Protein AF-A0A2E8WBC9-F1 (afdb_monomer_lite)

pLDDT: mean 84.41, std 15.69, range [42.22, 97.69]

Radius of gyration: 20.48 Å; chains: 1; bounding box: 67×23×58 Å

Secondary structure (DSSP, 8-state):
-HHHHHHHHHHHHHHHHHHHTTHHHHHHT-TTS-HHHHHHHHHHHHHHHHHHHHHHHHHHHHTSS---HHHHHHHHHHHHHHHHHHHHHHHHHHHHHHTS--S---------

Foldseek 3Di:
DPPLVVVLVVLLVVLLVVLVVCLVVQCVVVVVDPQLCSLVVSLVVSLVVLVVVLVVVLVVVVPPPDPDVVNVVSSVSSNVSNNVVSVVVSVVSVVVSVPDDDPPDPPDDDDD

Sequence (112 aa):
MGRYRGFIRSVTRRIADYASGYLDAYSQSRLDQPIESRINGFMSLIRGAIEEGFTHARDFLSGITILSDKLADTIDKTYQLTQGYLTEFRYALLRSAEMEPSPETQETGVEL

Structure (mmCIF, N/CA/C/O backbone):
data_AF-A0A2E8WBC9-F1
#
_entry.id   AF-A0A2E8WBC9-F1
#
loop_
_atom_site.group_PDB
_atom_site.id
_atom_site.type_symbol
_atom_site.label_atom_id
_atom_site.label_alt_id
_atom_site.label_comp_id
_atom_site.label_asym_id
_atom_site.label_entity_id
_atom_site.label_seq_id
_atom_site.pdbx_PDB_ins_code
_atom_site.Cartn_x
_atom_site.Cartn_y
_atom_site.Cartn_z
_atom_site.occupancy
_atom_site.B_iso_or_equiv
_atom_site.auth_seq_id
_atom_site.auth_comp_id
_atom_site.auth_asym_id
_atom_site.auth_atom_id
_atom_site.pdbx_PDB_model_num
ATOM 1 N N . MET A 1 1 ? -0.691 9.143 25.376 1.00 57.38 1 MET A N 1
ATOM 2 C CA . MET A 1 1 ? -0.977 8.946 23.931 1.00 57.38 1 MET A CA 1
ATOM 3 C C . MET A 1 1 ? 0.205 8.425 23.074 1.00 57.38 1 MET A C 1
ATOM 5 O O . MET A 1 1 ? -0.006 8.161 21.897 1.00 57.38 1 MET A O 1
ATOM 9 N N . GLY A 1 2 ? 1.424 8.203 23.604 1.00 61.53 2 GLY A N 1
ATOM 10 C CA . GLY A 1 2 ? 2.606 7.840 22.785 1.00 61.53 2 GLY A CA 1
ATOM 11 C C . GLY A 1 2 ? 2.683 6.399 22.240 1.00 61.53 2 GLY A C 1
ATOM 12 O O . GLY A 1 2 ? 3.105 6.204 21.104 1.00 61.53 2 GLY A O 1
ATOM 13 N N . ARG A 1 3 ? 2.224 5.385 22.994 1.00 63.97 3 ARG A N 1
ATOM 14 C CA . ARG A 1 3 ? 2.342 3.957 22.603 1.00 63.97 3 ARG A CA 1
ATOM 15 C C . ARG A 1 3 ? 1.519 3.570 21.367 1.00 63.97 3 ARG A C 1
ATOM 17 O O . ARG A 1 3 ? 1.958 2.761 20.560 1.00 63.97 3 ARG A O 1
ATOM 24 N N . TYR A 1 4 ? 0.365 4.203 21.179 1.00 64.12 4 TYR A N 1
ATOM 25 C CA . TYR A 1 4 ? -0.559 3.887 20.087 1.00 64.12 4 TYR A CA 1
ATOM 26 C C . TYR A 1 4 ? -0.020 4.319 18.710 1.00 64.12 4 TYR A C 1
ATOM 28 O O . TYR A 1 4 ? -0.175 3.617 17.717 1.00 64.12 4 TYR A O 1
ATOM 36 N N . ARG A 1 5 ? 0.713 5.443 18.657 1.00 70.56 5 ARG A N 1
ATOM 37 C CA . ARG A 1 5 ? 1.355 5.937 17.423 1.00 70.56 5 ARG A CA 1
ATOM 38 C C . ARG A 1 5 ? 2.536 5.061 16.990 1.00 70.56 5 ARG A C 1
ATOM 40 O O . ARG A 1 5 ? 2.823 4.984 15.800 1.00 70.56 5 ARG A O 1
ATOM 47 N N . GLY A 1 6 ? 3.224 4.425 17.942 1.00 77.75 6 GLY A N 1
ATOM 48 C CA . GLY A 1 6 ? 4.291 3.460 17.658 1.00 77.75 6 GLY A CA 1
ATOM 49 C C . GLY A 1 6 ? 3.753 2.169 17.040 1.00 77.75 6 GLY A C 1
ATOM 50 O O . GLY A 1 6 ? 4.283 1.713 16.031 1.00 77.75 6 GLY A O 1
ATOM 51 N N . PHE A 1 7 ? 2.655 1.643 17.592 1.00 80.62 7 PHE A N 1
ATOM 52 C CA . PHE A 1 7 ? 2.005 0.430 17.094 1.00 80.62 7 PHE A CA 1
ATOM 53 C C . PHE A 1 7 ? 1.538 0.566 15.638 1.00 80.62 7 PHE A C 1
ATOM 55 O O . PHE A 1 7 ? 1.921 -0.252 14.807 1.00 80.62 7 PHE A O 1
ATOM 62 N N . ILE A 1 8 ? 0.804 1.638 15.309 1.00 82.50 8 ILE A N 1
ATOM 63 C CA . ILE A 1 8 ? 0.302 1.874 13.943 1.00 82.50 8 ILE A CA 1
ATOM 64 C C . ILE A 1 8 ? 1.455 1.878 12.936 1.00 82.50 8 ILE A C 1
ATOM 66 O O . ILE A 1 8 ? 1.398 1.169 11.938 1.00 82.50 8 ILE A O 1
ATOM 70 N N . ARG A 1 9 ? 2.540 2.613 13.216 1.00 82.06 9 ARG A N 1
ATOM 71 C CA . ARG A 1 9 ? 3.705 2.670 12.318 1.00 82.06 9 ARG A CA 1
ATOM 72 C C . ARG A 1 9 ? 4.373 1.309 12.123 1.00 82.06 9 ARG A C 1
ATOM 74 O O . ARG A 1 9 ? 4.762 0.988 11.006 1.00 82.06 9 ARG A O 1
ATOM 81 N N . SER A 1 10 ? 4.481 0.507 13.183 1.00 88.38 10 SER A N 1
ATOM 82 C CA . SER A 1 10 ? 5.045 -0.844 13.093 1.00 88.38 10 SER A CA 1
ATOM 83 C C . SER A 1 10 ? 4.187 -1.763 12.220 1.00 88.38 10 SER A C 1
ATOM 85 O O . SER A 1 10 ? 4.719 -2.413 11.324 1.00 88.38 10 SER A O 1
ATOM 87 N N . VAL A 1 11 ? 2.867 -1.787 12.434 1.00 87.00 11 VAL A N 1
ATOM 88 C CA . VAL A 1 11 ? 1.941 -2.606 11.630 1.00 87.00 11 VAL A CA 1
ATOM 89 C C . VAL A 1 11 ? 1.951 -2.162 10.173 1.00 87.00 11 VAL A C 1
ATOM 91 O O . VAL A 1 11 ? 2.089 -2.996 9.284 1.00 87.00 11 VAL A O 1
ATOM 94 N N . THR A 1 12 ? 1.888 -0.852 9.945 1.00 90.69 12 THR A N 1
ATOM 95 C CA . THR A 1 12 ? 1.946 -0.264 8.606 1.00 90.69 12 THR A CA 1
ATOM 96 C C . THR A 1 12 ? 3.167 -0.769 7.836 1.00 90.69 12 THR A C 1
ATOM 98 O O . THR A 1 12 ? 3.039 -1.288 6.728 1.00 90.69 12 THR A O 1
ATOM 101 N N . 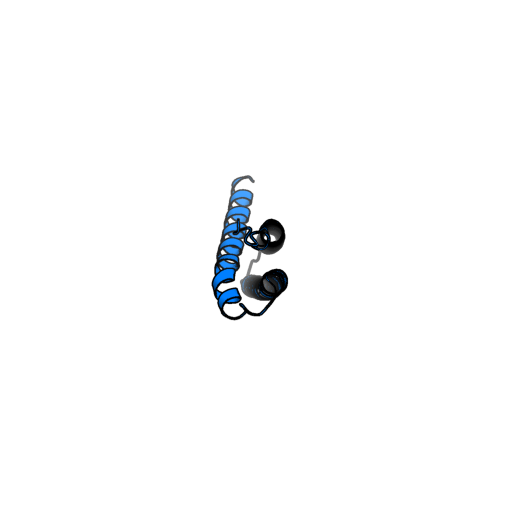ARG A 1 13 ? 4.354 -0.661 8.449 1.00 87.94 13 ARG A N 1
ATOM 102 C CA . ARG A 1 13 ? 5.600 -1.101 7.828 1.00 87.94 13 ARG A CA 1
ATOM 103 C C . ARG A 1 13 ? 5.600 -2.605 7.561 1.00 87.94 13 ARG A C 1
ATOM 105 O O . ARG A 1 13 ? 5.983 -3.016 6.480 1.00 87.94 13 ARG A O 1
ATOM 112 N N . ARG A 1 14 ? 5.131 -3.420 8.511 1.00 92.25 14 ARG A N 1
ATOM 113 C CA . ARG A 1 14 ? 5.053 -4.881 8.341 1.00 92.25 14 ARG A CA 1
ATOM 114 C C . ARG A 1 14 ? 4.188 -5.283 7.148 1.00 92.25 14 ARG A C 1
ATOM 116 O O . ARG A 1 14 ? 4.583 -6.178 6.415 1.00 92.25 14 ARG A O 1
ATOM 123 N N . ILE A 1 15 ? 3.034 -4.639 6.963 1.00 91.19 15 ILE A N 1
ATOM 124 C CA . ILE A 1 15 ? 2.147 -4.906 5.820 1.00 91.19 15 ILE A CA 1
ATOM 125 C C . ILE A 1 15 ? 2.845 -4.520 4.513 1.00 91.19 15 ILE A C 1
ATOM 127 O O . ILE A 1 15 ? 2.858 -5.311 3.575 1.00 91.19 15 ILE A O 1
ATOM 131 N N . ALA A 1 16 ? 3.441 -3.324 4.468 1.00 89.25 16 ALA A N 1
ATOM 132 C CA . ALA A 1 16 ? 4.130 -2.837 3.279 1.00 89.25 16 ALA A CA 1
ATOM 133 C C . ALA A 1 16 ? 5.331 -3.723 2.903 1.00 89.25 16 ALA A C 1
ATOM 135 O O . ALA A 1 16 ? 5.412 -4.141 1.755 1.00 89.25 16 ALA A O 1
ATOM 136 N N . ASP A 1 17 ? 6.201 -4.054 3.865 1.00 92.69 17 ASP A N 1
ATOM 137 C CA . ASP A 1 17 ? 7.385 -4.905 3.667 1.00 92.69 17 ASP A CA 1
ATOM 138 C C . ASP A 1 17 ? 6.987 -6.333 3.243 1.00 92.69 17 ASP A C 1
ATOM 140 O O . ASP A 1 17 ? 7.621 -6.931 2.376 1.00 92.69 17 ASP A O 1
ATOM 144 N N . TYR A 1 18 ? 5.915 -6.883 3.826 1.00 94.19 18 TYR A N 1
ATOM 145 C CA . TYR A 1 18 ? 5.397 -8.195 3.435 1.00 94.19 18 TYR A CA 1
ATOM 146 C C . TYR A 1 18 ? 4.909 -8.202 1.983 1.00 94.19 18 TYR A C 1
ATOM 148 O O . TYR A 1 18 ? 5.281 -9.087 1.219 1.00 94.19 18 TYR A O 1
ATOM 156 N N . ALA A 1 19 ? 4.102 -7.213 1.592 1.00 91.44 19 ALA A N 1
ATOM 157 C CA . ALA A 1 19 ? 3.558 -7.141 0.241 1.00 91.44 19 ALA A CA 1
ATOM 158 C C . ALA A 1 19 ? 4.646 -6.859 -0.802 1.00 91.44 19 ALA A C 1
ATOM 160 O O . ALA A 1 19 ? 4.660 -7.489 -1.857 1.00 91.44 19 ALA A O 1
ATOM 161 N N . SER A 1 20 ? 5.573 -5.943 -0.512 1.00 91.25 20 SER A N 1
ATOM 162 C CA . SER A 1 20 ? 6.630 -5.550 -1.445 1.00 91.25 20 SER A CA 1
ATOM 163 C C . SER A 1 20 ? 7.667 -6.647 -1.692 1.00 91.25 20 SER A C 1
ATOM 165 O O . SER A 1 20 ? 8.234 -6.698 -2.784 1.00 91.25 20 SER A O 1
ATOM 167 N N . GLY A 1 21 ? 7.856 -7.571 -0.743 1.00 94.19 21 GLY A N 1
ATOM 168 C CA . GLY A 1 21 ? 8.756 -8.721 -0.883 1.00 94.19 21 GLY A CA 1
ATOM 169 C C . GLY A 1 21 ? 8.418 -9.675 -2.038 1.00 94.19 21 GLY A C 1
ATOM 170 O O . GLY A 1 21 ? 9.240 -10.512 -2.398 1.00 94.19 21 GLY A O 1
ATOM 171 N N . TYR A 1 22 ? 7.238 -9.547 -2.652 1.00 95.12 22 TYR A N 1
ATOM 172 C CA . TYR A 1 22 ? 6.814 -10.367 -3.792 1.00 95.12 22 TYR A CA 1
ATOM 173 C C . TYR A 1 22 ? 7.216 -9.804 -5.166 1.00 95.12 22 TYR A C 1
ATOM 175 O O . TYR A 1 22 ? 6.941 -10.449 -6.182 1.00 95.12 22 TYR A O 1
ATOM 183 N N . LEU A 1 23 ? 7.858 -8.630 -5.231 1.00 95.25 23 LEU A N 1
ATOM 184 C CA . LEU A 1 23 ? 8.196 -7.976 -6.502 1.00 95.25 23 LEU A CA 1
ATOM 185 C C . LEU A 1 23 ? 9.076 -8.853 -7.403 1.00 95.25 23 LEU A C 1
ATOM 187 O O . LEU A 1 23 ? 8.822 -8.939 -8.608 1.00 95.25 23 LEU A O 1
ATOM 191 N N . ASP A 1 24 ? 10.079 -9.517 -6.833 1.00 93.62 24 ASP A N 1
ATOM 192 C CA . ASP A 1 24 ? 11.012 -10.348 -7.598 1.00 93.62 24 ASP A CA 1
ATOM 193 C C . ASP A 1 24 ? 10.280 -11.523 -8.250 1.00 93.62 24 ASP A C 1
ATOM 195 O O . ASP A 1 24 ? 10.379 -11.733 -9.459 1.00 93.62 24 ASP A O 1
ATOM 199 N N . ALA A 1 25 ? 9.457 -12.233 -7.474 1.00 95.75 25 ALA A N 1
ATOM 200 C CA . ALA A 1 25 ? 8.643 -13.340 -7.971 1.00 95.75 25 ALA A CA 1
ATOM 201 C C . ALA A 1 25 ? 7.643 -12.879 -9.047 1.00 95.75 25 ALA A C 1
ATOM 203 O O . ALA A 1 25 ? 7.477 -13.539 -10.075 1.00 95.75 25 ALA A O 1
ATOM 204 N N . TYR A 1 26 ? 7.007 -11.718 -8.856 1.00 95.44 26 TYR A N 1
ATOM 205 C CA . TYR A 1 26 ? 6.132 -11.122 -9.868 1.00 95.44 26 TYR A CA 1
ATOM 206 C C . TYR A 1 26 ? 6.891 -10.808 -11.169 1.00 95.44 26 TYR A C 1
ATOM 208 O O . TYR A 1 26 ? 6.373 -11.048 -12.265 1.00 95.44 26 TYR A O 1
ATOM 216 N N . SER A 1 27 ? 8.123 -10.307 -11.057 1.00 93.69 27 SER A N 1
ATOM 217 C CA . SER A 1 27 ? 8.938 -9.853 -12.189 1.00 93.69 27 SER A CA 1
ATOM 218 C C . SER A 1 27 ? 9.579 -10.995 -12.980 1.00 93.69 27 SER A C 1
ATOM 220 O O . SER A 1 27 ? 9.747 -10.858 -14.191 1.00 93.69 27 SER A O 1
ATOM 222 N N . GLN A 1 28 ? 9.887 -12.131 -12.345 1.00 94.56 28 GLN A N 1
ATOM 223 C CA . GLN A 1 28 ? 10.495 -13.305 -12.997 1.00 94.56 28 GLN A CA 1
ATOM 224 C C . GLN A 1 28 ? 9.665 -13.865 -14.162 1.00 94.56 28 GLN A C 1
ATOM 226 O O . GLN A 1 28 ? 10.218 -14.393 -15.120 1.00 94.56 28 GLN A O 1
ATOM 231 N N . SER A 1 29 ? 8.339 -13.728 -14.107 1.00 91.38 29 SER A N 1
ATOM 232 C CA . SER A 1 29 ? 7.429 -14.170 -15.177 1.00 91.38 29 SER A CA 1
ATOM 233 C C . SER A 1 29 ? 7.177 -13.109 -16.257 1.00 91.38 29 SER A C 1
ATOM 235 O O . SER A 1 29 ? 6.377 -13.338 -17.159 1.00 91.38 29 SER A O 1
ATOM 237 N N . ARG A 1 30 ? 7.818 -11.937 -16.149 1.00 94.44 30 ARG A N 1
ATOM 238 C CA . ARG A 1 30 ? 7.573 -10.741 -16.977 1.00 94.44 30 ARG A CA 1
ATOM 239 C C . ARG A 1 30 ? 8.881 -10.106 -17.450 1.00 94.44 30 ARG A C 1
ATOM 241 O O . ARG A 1 30 ? 8.969 -8.888 -17.601 1.00 94.44 30 ARG A O 1
ATOM 248 N N . LEU A 1 31 ? 9.928 -10.921 -17.613 1.00 92.44 31 LEU A N 1
ATOM 249 C CA . LEU A 1 31 ? 11.272 -10.460 -17.983 1.00 92.44 31 LEU A CA 1
ATOM 250 C C . LEU A 1 31 ? 11.341 -9.831 -19.385 1.00 92.44 31 LEU A C 1
ATOM 252 O O . LEU A 1 31 ? 12.314 -9.150 -19.698 1.00 92.44 31 LEU A O 1
ATOM 256 N N . ASP A 1 32 ? 10.310 -10.028 -20.196 1.00 94.25 32 ASP A N 1
ATOM 257 C CA . ASP A 1 32 ? 10.094 -9.434 -21.513 1.00 94.25 32 ASP A CA 1
ATOM 258 C C . ASP A 1 32 ? 9.535 -7.998 -21.455 1.00 94.25 32 ASP A C 1
ATOM 260 O O . ASP A 1 32 ? 9.646 -7.248 -22.422 1.00 94.25 32 ASP A O 1
ATOM 264 N N . GLN A 1 33 ? 8.958 -7.580 -20.325 1.00 95.25 33 GLN A N 1
ATOM 265 C CA . GLN A 1 33 ? 8.361 -6.249 -20.165 1.00 95.25 33 GLN A CA 1
ATOM 266 C C . GLN A 1 33 ? 9.397 -5.219 -19.694 1.00 95.25 33 GLN A C 1
ATOM 268 O O . GLN A 1 33 ? 10.312 -5.584 -18.959 1.00 95.25 33 GLN A O 1
ATOM 273 N N . PRO A 1 34 ? 9.253 -3.918 -19.994 1.00 94.62 34 PRO A N 1
ATOM 274 C CA . PRO A 1 34 ? 10.098 -2.884 -19.397 1.00 94.62 34 PRO A CA 1
ATOM 275 C C . PRO A 1 34 ? 10.033 -2.898 -17.862 1.00 94.62 34 PRO A C 1
ATOM 277 O O . PRO A 1 34 ? 8.969 -3.138 -17.287 1.00 94.62 34 PRO A O 1
ATOM 280 N N . ILE A 1 35 ? 11.149 -2.599 -17.188 1.00 92.62 35 ILE A N 1
ATOM 281 C CA . ILE A 1 35 ? 11.235 -2.594 -15.715 1.00 92.62 35 ILE A CA 1
ATOM 282 C C . ILE A 1 35 ? 10.163 -1.704 -15.070 1.00 92.62 35 ILE A C 1
ATOM 284 O O . ILE A 1 35 ? 9.485 -2.128 -14.135 1.00 92.62 35 ILE A O 1
ATOM 288 N N . GLU A 1 36 ? 9.922 -0.519 -15.633 1.00 94.62 36 GLU A N 1
ATOM 289 C CA . GLU A 1 36 ? 8.863 0.385 -15.181 1.00 94.62 36 GLU A CA 1
ATOM 290 C C . GLU A 1 36 ? 7.472 -0.261 -15.278 1.00 94.62 36 GLU A C 1
ATOM 292 O O . GLU A 1 36 ? 6.662 -0.134 -14.358 1.00 94.62 36 GLU A O 1
ATOM 297 N N . SER A 1 37 ? 7.191 -0.998 -16.359 1.00 95.94 37 SER A N 1
ATOM 298 C CA . SER A 1 37 ? 5.910 -1.696 -16.530 1.00 95.94 37 SER A CA 1
ATOM 299 C C . SER A 1 37 ? 5.727 -2.797 -15.487 1.00 95.94 37 SER A C 1
ATOM 301 O O . SER A 1 37 ? 4.641 -2.929 -14.919 1.00 95.94 37 SER A O 1
ATOM 303 N N . ARG A 1 38 ? 6.795 -3.540 -15.164 1.00 96.06 38 ARG A N 1
ATOM 304 C CA . ARG A 1 38 ? 6.766 -4.559 -14.102 1.00 96.06 38 ARG A CA 1
ATOM 305 C C . ARG A 1 38 ? 6.482 -3.926 -12.744 1.00 96.06 38 ARG A C 1
ATOM 307 O O . ARG A 1 38 ? 5.588 -4.392 -12.040 1.00 96.06 38 ARG A O 1
ATOM 314 N N . ILE A 1 39 ? 7.187 -2.841 -12.412 1.00 96.12 39 ILE A N 1
ATOM 315 C CA . ILE A 1 39 ? 6.994 -2.094 -11.162 1.00 96.12 39 ILE A CA 1
ATOM 316 C C . ILE A 1 39 ? 5.558 -1.569 -11.083 1.00 96.12 39 ILE A C 1
ATOM 318 O O . ILE A 1 39 ? 4.854 -1.852 -10.118 1.00 96.12 39 ILE A O 1
ATOM 322 N N . ASN A 1 40 ? 5.082 -0.844 -12.097 1.00 96.75 40 ASN A N 1
ATOM 323 C CA . ASN A 1 40 ? 3.744 -0.249 -12.080 1.00 96.75 40 ASN A CA 1
ATOM 324 C C . ASN A 1 40 ? 2.635 -1.314 -12.012 1.00 96.75 40 ASN A C 1
ATOM 326 O O . ASN A 1 40 ? 1.691 -1.159 -11.232 1.00 96.75 40 ASN A O 1
ATOM 330 N N . GLY A 1 41 ? 2.767 -2.412 -12.762 1.00 97.25 41 GLY A N 1
ATOM 331 C CA . GLY A 1 41 ? 1.816 -3.524 -12.725 1.00 97.25 41 GLY A CA 1
ATOM 332 C C . GLY A 1 41 ? 1.772 -4.213 -11.360 1.00 97.25 41 GLY A C 1
ATOM 333 O O . GLY A 1 41 ? 0.692 -4.417 -10.805 1.00 97.25 41 GLY A O 1
ATOM 334 N N . PHE A 1 42 ? 2.939 -4.490 -10.773 1.00 97.69 42 PHE A N 1
ATOM 335 C CA . PHE A 1 42 ? 3.029 -5.037 -9.421 1.00 97.69 42 PHE A CA 1
ATOM 336 C C . PHE A 1 42 ? 2.378 -4.112 -8.390 1.00 97.69 42 PHE A C 1
ATOM 338 O O . PHE A 1 42 ? 1.561 -4.557 -7.586 1.00 97.69 42 PHE A O 1
ATOM 345 N N . MET A 1 43 ? 2.691 -2.813 -8.446 1.00 97.62 43 MET A N 1
ATOM 346 C CA . MET A 1 43 ? 2.136 -1.819 -7.529 1.00 97.62 43 MET A CA 1
ATOM 347 C C . MET A 1 43 ? 0.613 -1.726 -7.631 1.00 97.62 43 MET A C 1
ATOM 349 O O . MET A 1 43 ? -0.048 -1.576 -6.606 1.00 97.62 43 MET A O 1
ATOM 353 N N . SER A 1 44 ? 0.051 -1.828 -8.837 1.00 97.56 44 SER A N 1
ATOM 354 C CA . SER A 1 44 ? -1.401 -1.874 -9.028 1.00 97.56 44 SER A CA 1
ATOM 355 C C . SER A 1 44 ? -2.012 -3.112 -8.367 1.00 97.56 44 SER A C 1
ATOM 357 O O . SER A 1 44 ? -2.958 -2.974 -7.590 1.00 97.56 44 SER A O 1
ATOM 359 N N . LEU A 1 45 ? -1.421 -4.292 -8.592 1.00 96.81 45 LEU A N 1
ATOM 360 C CA . LEU A 1 45 ? -1.889 -5.555 -8.020 1.00 96.81 45 LEU A CA 1
ATOM 361 C C . LEU A 1 45 ? -1.898 -5.525 -6.485 1.00 96.81 45 LEU A C 1
ATOM 363 O O . LEU A 1 45 ? -2.927 -5.801 -5.867 1.00 96.81 45 LEU A O 1
ATOM 367 N N . ILE A 1 46 ? -0.773 -5.171 -5.856 1.00 96.31 46 ILE A N 1
ATOM 368 C CA . ILE A 1 46 ? -0.673 -5.217 -4.389 1.00 96.31 46 ILE A CA 1
ATOM 369 C C . ILE A 1 46 ? -1.520 -4.137 -3.713 1.00 96.31 46 ILE A C 1
ATOM 371 O O . ILE A 1 46 ? -2.036 -4.374 -2.625 1.00 96.31 46 ILE A O 1
ATOM 375 N N . ARG A 1 47 ? -1.703 -2.966 -4.343 1.00 96.75 47 ARG A N 1
ATOM 376 C CA . ARG A 1 47 ? -2.580 -1.917 -3.802 1.00 96.75 47 ARG A CA 1
ATOM 377 C C . ARG A 1 47 ? -4.032 -2.367 -3.780 1.00 96.75 47 ARG A C 1
ATOM 379 O O . ARG A 1 47 ? -4.683 -2.151 -2.764 1.00 96.75 47 ARG A O 1
ATOM 386 N N . GLY A 1 48 ? -4.494 -3.015 -4.850 1.00 96.75 48 GLY A N 1
ATOM 387 C CA . GLY A 1 48 ? -5.839 -3.587 -4.906 1.00 96.75 48 GLY A CA 1
ATOM 388 C C . GLY A 1 48 ? -6.039 -4.672 -3.848 1.00 96.75 48 GLY A C 1
ATOM 389 O O . GLY A 1 48 ? -6.979 -4.599 -3.065 1.00 96.75 48 GLY A O 1
ATOM 390 N N . ALA A 1 49 ? -5.102 -5.620 -3.739 1.00 95.88 49 ALA A N 1
ATOM 391 C CA . ALA A 1 49 ? -5.183 -6.685 -2.734 1.00 95.88 49 ALA A CA 1
ATOM 392 C C . ALA A 1 49 ? -5.180 -6.147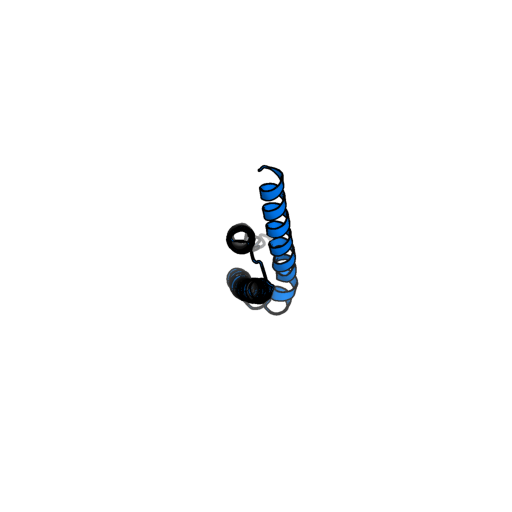 -1.287 1.00 95.88 49 ALA A C 1
ATOM 394 O O . ALA A 1 49 ? -5.880 -6.664 -0.417 1.00 95.88 49 ALA A O 1
ATOM 395 N N . ILE A 1 50 ? -4.401 -5.094 -1.018 1.00 95.62 50 ILE A N 1
ATOM 396 C CA . ILE A 1 50 ? -4.371 -4.434 0.291 1.00 95.62 50 ILE A CA 1
ATOM 397 C C . ILE A 1 50 ? -5.685 -3.694 0.556 1.00 95.62 50 ILE A C 1
ATOM 399 O O . ILE A 1 50 ? -6.235 -3.832 1.644 1.00 95.62 50 ILE A O 1
ATOM 403 N N . GLU A 1 51 ? -6.203 -2.935 -0.409 1.00 96.25 51 GLU A N 1
ATOM 404 C CA . GLU A 1 51 ? -7.494 -2.246 -0.289 1.00 96.25 51 GLU A CA 1
ATOM 405 C C . GLU A 1 51 ? -8.643 -3.219 0.003 1.00 96.25 51 GLU A C 1
ATOM 407 O O . GLU A 1 51 ? -9.430 -2.981 0.925 1.00 96.25 51 GLU A O 1
ATOM 412 N N . GLU A 1 52 ? -8.691 -4.346 -0.709 1.00 96.81 52 GLU A N 1
ATOM 413 C CA . GLU A 1 52 ? -9.660 -5.414 -0.465 1.00 96.81 52 GLU A CA 1
ATOM 414 C C . GLU A 1 52 ? -9.513 -5.978 0.956 1.00 96.81 52 GLU A C 1
ATOM 416 O O . GLU A 1 52 ? -10.483 -6.034 1.715 1.00 96.81 52 GLU A O 1
ATOM 421 N N . GLY A 1 53 ? -8.287 -6.316 1.369 1.00 93.31 53 GLY A N 1
ATOM 422 C CA . GLY A 1 53 ? -8.016 -6.834 2.711 1.00 93.31 53 GLY A CA 1
ATOM 423 C C . GLY A 1 53 ? -8.403 -5.862 3.833 1.00 93.31 53 GLY A C 1
ATOM 424 O O . GLY A 1 53 ? -8.958 -6.285 4.848 1.00 93.31 53 GLY A O 1
ATOM 425 N N . PHE A 1 54 ? -8.152 -4.561 3.659 1.00 94.00 54 PHE A N 1
ATOM 426 C CA . PHE A 1 54 ? -8.542 -3.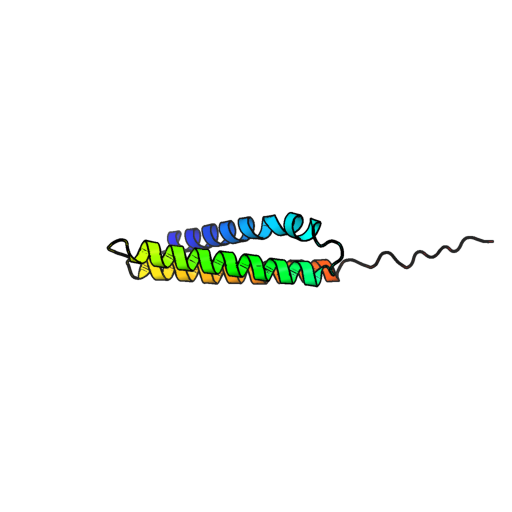531 4.628 1.00 94.00 54 PHE A CA 1
ATOM 427 C C . PHE A 1 54 ? -10.055 -3.314 4.670 1.00 94.00 54 PHE A C 1
ATOM 429 O O . PHE A 1 54 ? -10.602 -3.178 5.765 1.00 94.00 54 PHE A O 1
ATOM 436 N N . THR A 1 55 ? -10.723 -3.322 3.515 1.00 93.38 55 THR A N 1
ATOM 437 C CA . THR A 1 55 ? -12.188 -3.237 3.429 1.00 93.38 55 THR A CA 1
ATOM 438 C C . THR A 1 55 ? -12.828 -4.412 4.162 1.00 93.38 55 THR A C 1
ATOM 440 O O . THR A 1 55 ? -13.594 -4.206 5.101 1.00 93.38 55 THR A O 1
ATOM 443 N N . HIS A 1 56 ? -12.412 -5.644 3.855 1.00 91.81 56 HIS A N 1
ATOM 444 C CA . HIS A 1 56 ? -12.918 -6.837 4.537 1.00 91.81 56 HIS A CA 1
ATOM 445 C C . HIS A 1 56 ? -12.626 -6.829 6.043 1.00 91.81 56 HIS A C 1
ATOM 447 O O . HIS A 1 56 ? -13.492 -7.189 6.841 1.00 91.81 56 HIS A O 1
ATOM 453 N N . ALA A 1 57 ? -11.430 -6.401 6.459 1.00 89.06 57 ALA A N 1
ATOM 454 C CA . ALA A 1 57 ? -11.095 -6.296 7.877 1.00 89.06 57 ALA A CA 1
ATOM 455 C C . ALA A 1 57 ? -11.968 -5.257 8.598 1.00 89.06 57 ALA A C 1
ATOM 457 O O . ALA A 1 57 ? -12.423 -5.510 9.714 1.00 89.06 57 ALA A O 1
ATOM 458 N N . ARG A 1 58 ? -12.221 -4.104 7.969 1.00 88.56 58 ARG A N 1
ATOM 459 C CA . ARG A 1 58 ? -13.109 -3.064 8.501 1.00 88.56 58 ARG A CA 1
ATOM 460 C C . ARG A 1 58 ? -14.533 -3.588 8.650 1.00 88.56 58 ARG A C 1
ATOM 462 O O . ARG A 1 58 ? -15.106 -3.453 9.731 1.00 88.56 58 ARG A O 1
ATOM 469 N N . ASP A 1 59 ? -15.061 -4.219 7.609 1.00 87.81 59 ASP A N 1
ATOM 470 C CA . ASP A 1 59 ? -16.424 -4.747 7.589 1.00 87.81 59 ASP A CA 1
ATOM 471 C C . ASP A 1 59 ? -16.605 -5.841 8.644 1.00 87.81 59 ASP A C 1
ATOM 473 O O . ASP A 1 59 ? -17.518 -5.761 9.469 1.00 87.81 59 ASP A O 1
ATOM 477 N N . PHE A 1 60 ? -15.681 -6.805 8.703 1.00 87.06 60 PHE A N 1
ATOM 478 C CA . PHE A 1 60 ? -15.703 -7.873 9.703 1.00 87.06 60 PHE A CA 1
ATOM 479 C C . PHE A 1 60 ? -15.679 -7.323 11.134 1.00 87.06 60 PHE A C 1
ATOM 481 O O . PHE A 1 60 ? -16.483 -7.729 11.972 1.00 87.06 60 PHE A O 1
ATOM 488 N N . LEU A 1 61 ? -14.782 -6.373 11.418 1.00 84.81 61 LEU A N 1
ATOM 489 C CA . LEU A 1 61 ? -14.669 -5.782 12.750 1.00 84.81 61 LEU A CA 1
ATOM 490 C C . LEU A 1 61 ? -15.878 -4.903 13.093 1.00 84.81 61 LEU A C 1
ATOM 492 O O . LEU A 1 61 ? -16.247 -4.834 14.263 1.00 84.81 61 LEU A O 1
ATOM 496 N N . SER A 1 62 ? -16.521 -4.268 12.107 1.00 77.81 62 SER A N 1
ATOM 497 C CA . SER A 1 62 ? -17.736 -3.469 12.327 1.00 77.81 62 SER A CA 1
ATOM 498 C C . SER A 1 62 ? -18.935 -4.319 12.764 1.00 77.81 62 SER A C 1
ATOM 500 O O . SER A 1 62 ? -19.773 -3.850 13.533 1.00 77.81 62 SER A O 1
ATOM 502 N N . GLY A 1 63 ? -18.984 -5.583 12.328 1.00 75.44 63 GLY A N 1
ATOM 503 C CA . GLY A 1 63 ? -20.010 -6.551 12.718 1.00 75.44 63 GLY A CA 1
ATOM 504 C C . GLY A 1 63 ? -19.833 -7.126 14.127 1.00 75.44 63 GLY A C 1
ATOM 505 O O . GLY A 1 63 ? -20.758 -7.742 14.657 1.00 75.44 63 GLY A O 1
ATOM 506 N N . ILE A 1 64 ? -18.671 -6.923 14.757 1.00 79.00 64 ILE A N 1
ATOM 507 C CA . ILE A 1 64 ? -18.413 -7.336 16.137 1.00 79.00 64 ILE A CA 1
ATOM 508 C C . ILE A 1 64 ? -18.765 -6.158 17.046 1.00 79.00 64 ILE A C 1
ATOM 510 O O . ILE A 1 64 ? -18.134 -5.104 17.006 1.00 79.00 64 ILE A O 1
ATOM 514 N N . THR A 1 65 ? -19.807 -6.341 17.857 1.00 58.78 65 THR A N 1
ATOM 515 C CA . THR A 1 65 ? -20.374 -5.323 18.747 1.00 58.78 65 THR A CA 1
ATOM 516 C C . THR A 1 65 ? -19.271 -4.590 19.522 1.00 58.78 65 THR A C 1
ATOM 518 O O . THR A 1 65 ? -18.544 -5.196 20.307 1.00 58.78 65 THR A O 1
ATOM 521 N N . ILE A 1 66 ? -19.214 -3.266 19.328 1.00 62.09 66 ILE A N 1
ATOM 522 C CA . ILE A 1 66 ? -18.235 -2.293 19.852 1.00 62.09 66 ILE A CA 1
ATOM 523 C C . ILE A 1 66 ? -16.971 -2.156 18.985 1.00 62.09 66 ILE A C 1
ATOM 525 O O . ILE A 1 66 ? -15.835 -2.280 19.450 1.00 62.09 66 ILE A O 1
ATOM 529 N N . LEU A 1 67 ? -17.155 -1.730 17.735 1.00 61.44 67 LEU A N 1
ATOM 530 C CA . LEU A 1 67 ? -16.137 -0.890 17.121 1.00 61.44 67 LEU A CA 1
ATOM 531 C C . LEU A 1 67 ? -16.211 0.484 17.805 1.00 61.44 67 LEU A C 1
ATOM 533 O O . LEU A 1 67 ? -17.097 1.283 17.523 1.00 61.44 67 LEU A O 1
ATOM 537 N N . SER A 1 68 ? -15.323 0.760 18.765 1.00 69.50 68 SER A N 1
ATOM 538 C CA . SER A 1 68 ? -15.145 2.149 19.213 1.00 69.50 68 SER A CA 1
ATOM 539 C C . SER A 1 68 ? -14.714 2.985 18.004 1.00 69.50 68 SER A C 1
ATOM 541 O O . SER A 1 68 ? -13.891 2.485 17.234 1.00 69.50 68 SER A O 1
ATOM 543 N N . ASP A 1 69 ? -15.156 4.237 17.869 1.00 72.00 69 ASP A N 1
ATOM 544 C CA . ASP A 1 69 ? -14.719 5.144 16.783 1.00 72.00 69 ASP A CA 1
ATOM 545 C C . ASP A 1 69 ? -13.186 5.156 16.621 1.00 72.00 69 ASP A C 1
ATOM 547 O O . ASP A 1 69 ? -12.633 5.143 15.526 1.00 72.00 69 ASP A O 1
ATOM 551 N N . LYS A 1 70 ? -12.475 5.009 17.743 1.00 79.25 70 LYS A N 1
ATOM 552 C CA . LYS A 1 70 ? -11.017 4.888 17.799 1.00 79.25 70 LYS A CA 1
ATOM 553 C C . LYS A 1 70 ? -10.440 3.687 17.031 1.00 79.25 70 LYS A C 1
ATOM 555 O O . LYS A 1 70 ? -9.310 3.769 16.554 1.00 79.25 70 LYS A O 1
ATOM 560 N N . LEU A 1 71 ? -11.149 2.562 16.949 1.00 82.56 71 LEU A N 1
ATOM 561 C CA . LEU A 1 71 ? -10.710 1.377 16.205 1.00 82.56 71 LEU A CA 1
ATOM 562 C C . LEU A 1 71 ? -10.908 1.577 14.696 1.00 82.56 71 LEU A C 1
ATOM 564 O O . LEU A 1 71 ? -9.970 1.286 13.956 1.00 82.56 71 LEU A O 1
ATOM 568 N N . ALA A 1 72 ? -12.038 2.150 14.255 1.00 83.69 72 ALA A N 1
ATOM 569 C CA . ALA A 1 72 ? -12.230 2.567 12.857 1.00 83.69 72 ALA A CA 1
ATOM 570 C C . ALA A 1 72 ? -11.115 3.520 12.413 1.00 83.69 72 ALA A C 1
ATOM 572 O O . ALA A 1 72 ? -10.405 3.233 11.450 1.00 83.69 72 ALA A O 1
ATOM 573 N N . ASP A 1 73 ? -10.872 4.575 13.195 1.00 86.56 73 ASP A N 1
ATOM 574 C CA . ASP A 1 73 ? -9.810 5.548 12.924 1.00 86.56 73 ASP A CA 1
ATOM 575 C C . ASP A 1 73 ? -8.426 4.893 12.820 1.00 86.56 73 ASP A C 1
ATOM 577 O O . ASP A 1 73 ? -7.551 5.340 12.077 1.00 86.56 73 ASP A O 1
ATOM 581 N N . THR A 1 74 ? -8.194 3.829 13.589 1.00 87.94 74 THR A N 1
ATOM 582 C CA . THR A 1 74 ? -6.916 3.107 13.586 1.00 87.94 74 THR A CA 1
ATOM 583 C C . THR A 1 74 ? -6.740 2.272 12.333 1.00 87.94 74 THR A C 1
ATOM 585 O O . THR A 1 74 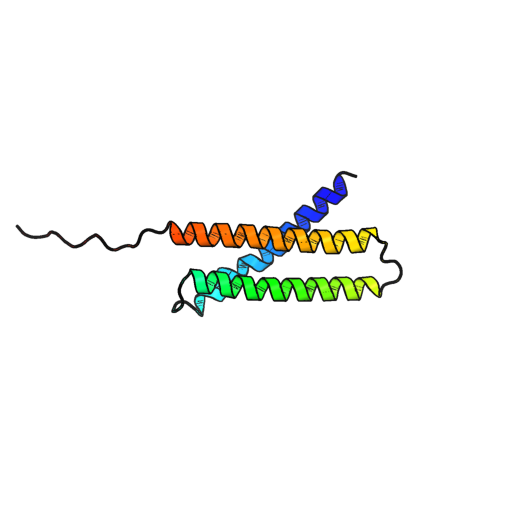? -5.640 2.257 11.774 1.00 87.94 74 THR A O 1
ATOM 588 N N . ILE A 1 75 ? -7.797 1.589 11.898 1.00 89.50 75 ILE A N 1
ATOM 589 C CA . ILE A 1 75 ? -7.811 0.816 10.654 1.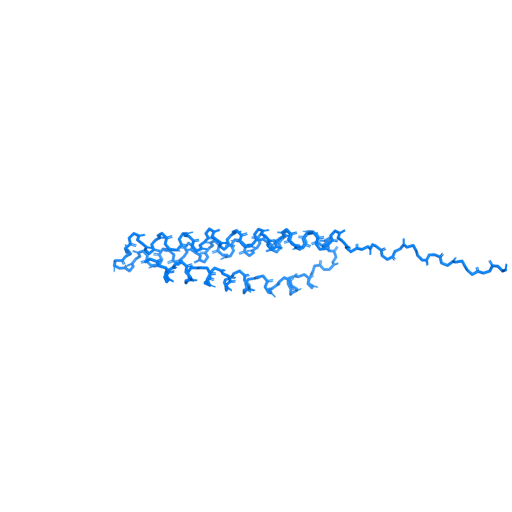00 89.50 75 ILE A CA 1
ATOM 590 C C . ILE A 1 75 ? -7.552 1.764 9.481 1.00 89.50 75 ILE A C 1
ATOM 592 O O . ILE A 1 75 ? -6.587 1.562 8.742 1.00 89.50 75 ILE A O 1
ATOM 596 N N . ASP A 1 76 ? -8.308 2.859 9.402 1.00 90.56 76 ASP A N 1
ATOM 597 C CA . ASP A 1 76 ? -8.202 3.851 8.327 1.00 90.56 76 ASP A CA 1
ATOM 598 C C . ASP A 1 76 ? -6.822 4.501 8.288 1.00 90.56 76 ASP A C 1
ATOM 600 O O . ASP A 1 76 ? -6.201 4.631 7.230 1.00 90.56 76 ASP A O 1
ATOM 604 N N . LYS A 1 77 ? -6.275 4.849 9.454 1.00 93.44 77 LYS A N 1
ATOM 605 C CA . LYS A 1 77 ? -4.930 5.416 9.535 1.00 93.44 77 LYS A CA 1
ATOM 606 C C . LYS A 1 77 ? -3.846 4.420 9.140 1.00 93.44 77 LYS A C 1
ATOM 608 O O . LYS A 1 77 ? -2.841 4.822 8.557 1.00 93.44 77 LYS A O 1
ATOM 613 N N . THR A 1 78 ? -4.021 3.145 9.473 1.00 93.75 78 THR A N 1
ATOM 614 C CA . THR A 1 78 ? -3.069 2.101 9.074 1.00 93.75 78 THR A CA 1
ATOM 615 C C . THR A 1 78 ? -3.122 1.912 7.560 1.00 93.75 78 THR A C 1
ATOM 617 O O . THR A 1 78 ? -2.070 1.914 6.930 1.00 93.75 78 THR A O 1
ATOM 620 N N . TYR A 1 79 ? -4.319 1.880 6.966 1.00 95.31 79 TYR A N 1
ATOM 621 C CA . TYR A 1 79 ? -4.500 1.844 5.514 1.00 95.31 79 TYR A CA 1
ATOM 622 C C . TYR A 1 79 ? -3.804 3.021 4.819 1.00 95.31 79 TYR A C 1
ATOM 624 O O . TYR A 1 79 ? -2.950 2.814 3.956 1.00 95.31 79 TYR A O 1
ATOM 632 N N . GLN A 1 80 ? -4.095 4.257 5.240 1.00 96.00 80 GLN A N 1
ATOM 633 C CA . GLN A 1 80 ? -3.509 5.466 4.649 1.00 96.00 80 GLN A CA 1
ATOM 634 C C . GLN A 1 80 ? -1.981 5.454 4.700 1.00 96.00 80 GLN A C 1
ATOM 636 O O . GLN A 1 80 ? -1.315 5.749 3.706 1.00 96.00 80 GLN A O 1
ATOM 641 N N . LEU A 1 81 ? -1.411 5.099 5.855 1.00 96.25 81 LEU A N 1
ATOM 642 C CA . LEU A 1 81 ? 0.036 5.038 5.994 1.00 96.25 81 LEU A CA 1
ATOM 643 C C . LEU A 1 81 ? 0.620 3.921 5.122 1.00 96.25 81 LEU A C 1
ATOM 645 O O . LEU A 1 81 ? 1.659 4.142 4.504 1.00 96.25 81 LEU A O 1
ATOM 649 N N . THR A 1 82 ? -0.043 2.765 5.011 1.00 95.81 82 THR A N 1
ATOM 650 C CA . THR A 1 82 ? 0.427 1.644 4.182 1.00 95.81 82 THR A CA 1
ATOM 651 C C . THR A 1 82 ? 0.465 2.067 2.721 1.00 95.81 82 THR A C 1
ATOM 653 O O . THR A 1 82 ? 1.491 1.892 2.063 1.00 95.81 82 THR A O 1
ATOM 656 N N . GLN A 1 83 ? -0.594 2.717 2.236 1.00 95.38 83 GLN A N 1
ATOM 657 C CA . GLN A 1 83 ? -0.642 3.246 0.875 1.00 95.38 83 GLN A CA 1
ATOM 658 C C . GLN A 1 83 ? 0.452 4.289 0.618 1.00 95.38 83 GLN A C 1
ATOM 660 O O . GLN A 1 83 ? 1.028 4.296 -0.474 1.00 95.38 83 GLN A O 1
ATOM 665 N N . GLY A 1 84 ? 0.771 5.120 1.617 1.00 95.50 84 GLY A N 1
ATOM 666 C CA . GLY A 1 84 ? 1.892 6.059 1.579 1.00 95.50 84 GLY A CA 1
ATOM 667 C C . GLY A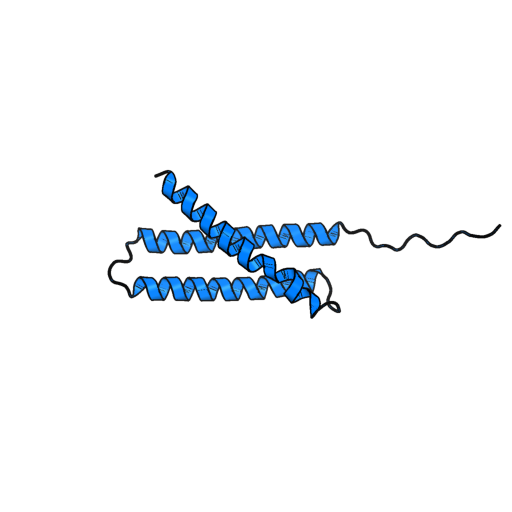 1 84 ? 3.249 5.361 1.462 1.00 95.50 84 GLY A C 1
ATOM 668 O O . GLY A 1 84 ? 4.017 5.678 0.561 1.00 95.50 84 GLY A O 1
ATOM 669 N N . TYR A 1 85 ? 3.527 4.353 2.294 1.00 94.44 85 TYR A N 1
ATOM 670 C CA . TYR A 1 85 ? 4.772 3.575 2.194 1.00 94.44 85 TYR A CA 1
ATOM 671 C C . TYR A 1 85 ? 4.932 2.895 0.835 1.00 94.44 85 TYR A C 1
ATOM 673 O O . TYR A 1 85 ? 6.027 2.889 0.283 1.00 94.44 85 TYR A O 1
ATOM 681 N N . LEU A 1 86 ? 3.849 2.360 0.272 1.00 95.38 86 LEU A N 1
ATOM 682 C CA . LEU A 1 86 ? 3.860 1.780 -1.071 1.00 95.38 86 LEU A CA 1
ATOM 683 C C . LEU A 1 86 ? 4.182 2.819 -2.154 1.00 95.38 86 LEU A C 1
ATOM 685 O O . LEU A 1 86 ? 4.811 2.491 -3.159 1.00 95.38 86 LEU A O 1
ATOM 689 N N . THR A 1 87 ? 3.775 4.075 -1.964 1.00 96.44 87 THR A N 1
ATOM 690 C CA . THR A 1 87 ? 4.131 5.171 -2.876 1.00 96.44 87 THR A CA 1
ATOM 691 C C . THR A 1 87 ? 5.624 5.457 -2.819 1.00 96.44 87 THR A C 1
ATOM 693 O O . THR A 1 87 ? 6.275 5.461 -3.862 1.00 96.44 87 THR A O 1
ATOM 696 N N . GLU A 1 88 ? 6.176 5.597 -1.614 1.00 95.75 88 GLU A N 1
ATOM 697 C CA . GLU A 1 88 ? 7.614 5.807 -1.419 1.00 95.75 88 GLU A CA 1
ATOM 698 C C . GLU A 1 88 ? 8.443 4.637 -1.956 1.00 95.75 88 GLU A C 1
ATOM 700 O O . GLU A 1 88 ? 9.461 4.837 -2.616 1.00 95.75 88 GLU A O 1
ATOM 705 N N . PHE A 1 89 ? 7.978 3.407 -1.733 1.00 94.44 89 PHE A N 1
ATOM 706 C CA . PHE A 1 89 ? 8.618 2.204 -2.253 1.00 94.44 89 PHE A CA 1
ATOM 707 C C . PHE A 1 89 ? 8.671 2.206 -3.785 1.00 94.44 89 PHE A C 1
ATOM 709 O O . PHE A 1 89 ? 9.739 2.008 -4.362 1.00 94.44 89 PHE A O 1
ATOM 716 N N . ARG A 1 90 ? 7.552 2.515 -4.454 1.00 96.25 90 ARG A N 1
ATOM 717 C CA . ARG A 1 90 ? 7.509 2.648 -5.918 1.00 96.25 90 ARG A CA 1
ATOM 718 C C . ARG A 1 90 ? 8.493 3.703 -6.421 1.00 96.25 90 ARG A C 1
ATOM 720 O O . ARG A 1 90 ? 9.209 3.440 -7.382 1.00 96.25 90 ARG A O 1
ATOM 727 N N . TYR A 1 91 ? 8.528 4.882 -5.799 1.00 96.31 91 TYR A N 1
ATOM 728 C CA . TYR A 1 91 ? 9.460 5.937 -6.205 1.00 96.31 91 TYR A CA 1
ATOM 729 C C . TYR A 1 91 ? 10.918 5.522 -6.028 1.00 96.31 91 TYR A C 1
ATOM 731 O O . TYR A 1 91 ? 11.732 5.786 -6.910 1.00 96.31 91 TYR A O 1
ATOM 739 N N . ALA A 1 92 ? 11.246 4.836 -4.931 1.00 94.75 92 ALA A N 1
ATOM 740 C CA . ALA A 1 92 ? 12.588 4.313 -4.718 1.00 94.75 92 ALA A CA 1
ATOM 741 C C . ALA A 1 92 ? 12.995 3.325 -5.822 1.00 94.75 92 ALA A C 1
ATOM 743 O O . ALA A 1 92 ? 14.101 3.439 -6.342 1.00 94.75 92 ALA A O 1
ATOM 744 N N . LEU A 1 93 ? 12.096 2.417 -6.218 1.00 93.81 93 LEU A N 1
ATOM 745 C CA . LEU A 1 93 ? 12.349 1.447 -7.288 1.00 93.81 93 LEU A CA 1
ATOM 746 C C . LEU A 1 93 ? 12.554 2.102 -8.654 1.00 93.81 93 LEU A C 1
ATOM 748 O O . LEU A 1 93 ? 13.503 1.755 -9.349 1.00 93.81 93 LEU A O 1
ATOM 752 N N . LEU A 1 94 ? 11.681 3.038 -9.038 1.00 94.81 94 LEU A N 1
ATOM 753 C CA . LEU A 1 94 ? 11.790 3.724 -10.329 1.00 94.81 94 LEU A CA 1
ATOM 754 C C . LEU A 1 94 ? 13.080 4.540 -10.406 1.00 94.81 94 LEU A C 1
ATOM 756 O O . LEU A 1 94 ? 13.831 4.400 -11.364 1.00 94.81 94 LEU A O 1
ATOM 760 N N . ARG A 1 95 ? 13.409 5.280 -9.341 1.00 94.81 95 ARG A N 1
ATOM 761 C CA . ARG A 1 95 ? 14.680 6.005 -9.248 1.00 94.81 95 ARG A CA 1
ATOM 762 C C . ARG A 1 95 ? 15.883 5.067 -9.370 1.00 94.81 95 ARG A C 1
ATOM 764 O O . ARG A 1 95 ? 16.851 5.401 -10.039 1.00 94.81 95 ARG A O 1
ATOM 771 N N . SER A 1 96 ? 15.844 3.909 -8.712 1.00 91.31 96 SER A N 1
ATOM 772 C CA . SER A 1 96 ? 16.912 2.911 -8.830 1.00 91.31 96 SER A CA 1
ATOM 773 C C . SER A 1 96 ? 17.025 2.353 -10.250 1.00 91.31 96 SER A C 1
ATOM 775 O O . SER A 1 96 ? 18.138 2.195 -10.733 1.00 91.31 96 SER A O 1
ATOM 777 N N . ALA A 1 97 ? 15.904 2.112 -10.932 1.00 88.25 97 ALA A N 1
ATOM 778 C CA . ALA A 1 97 ? 15.888 1.624 -12.310 1.00 88.25 97 ALA A CA 1
ATOM 779 C C . ALA A 1 97 ? 16.396 2.664 -13.327 1.00 88.25 97 ALA A C 1
ATOM 781 O O . ALA A 1 97 ? 17.004 2.292 -14.323 1.00 88.25 97 ALA A O 1
ATOM 782 N N . GLU A 1 98 ? 16.176 3.956 -13.073 1.00 85.12 98 GLU A N 1
ATOM 783 C CA . GLU A 1 98 ? 16.696 5.063 -13.892 1.00 85.12 98 GLU A CA 1
ATOM 784 C C . GLU A 1 98 ? 18.211 5.280 -13.720 1.00 85.12 98 GLU A C 1
ATOM 786 O O . GLU A 1 98 ? 18.860 5.836 -14.602 1.00 85.12 98 GLU A O 1
ATOM 791 N N . MET A 1 99 ? 18.778 4.864 -12.581 1.00 73.88 99 MET A N 1
ATOM 792 C CA . MET A 1 99 ? 20.197 5.044 -12.247 1.00 73.88 99 MET A CA 1
ATOM 793 C C . MET A 1 99 ? 21.101 3.892 -12.717 1.00 73.88 99 MET A C 1
ATOM 795 O O . MET A 1 99 ? 22.317 4.005 -12.567 1.00 73.88 99 MET A O 1
ATOM 799 N N . GLU A 1 100 ? 20.552 2.811 -13.282 1.00 60.28 100 GLU A N 1
ATOM 800 C CA . GLU A 1 100 ? 21.325 1.727 -13.907 1.00 60.28 100 GLU A CA 1
ATOM 801 C C . GLU A 1 100 ? 21.853 2.193 -15.284 1.00 60.28 100 GLU A C 1
ATOM 803 O O . GLU A 1 100 ? 21.059 2.378 -16.212 1.00 60.28 100 GLU A O 1
ATOM 808 N N . PRO A 1 101 ? 23.171 2.423 -15.462 1.00 51.72 101 PRO A N 1
ATOM 809 C CA . PRO A 1 101 ? 23.717 2.783 -16.765 1.00 51.72 101 PRO A CA 1
ATOM 810 C C . PRO A 1 101 ? 23.597 1.601 -17.737 1.00 51.72 101 PRO A C 1
ATOM 812 O O . PRO A 1 101 ? 23.941 0.469 -17.399 1.00 51.72 101 PRO A O 1
ATOM 815 N N . SER A 1 102 ? 23.154 1.875 -18.967 1.00 45.34 102 SER A N 1
ATOM 816 C CA . SER A 1 102 ? 23.165 0.898 -20.062 1.00 45.34 102 SER A CA 1
ATOM 817 C C . SER A 1 102 ? 24.585 0.345 -20.271 1.00 45.34 102 SER A C 1
ATOM 819 O O . SER A 1 102 ? 25.511 1.148 -20.444 1.00 45.34 102 SER A O 1
ATOM 821 N N . PRO A 1 103 ? 24.801 -0.984 -20.294 1.00 52.59 103 PRO A N 1
ATOM 822 C CA . PRO A 1 103 ? 26.096 -1.568 -20.609 1.00 52.59 103 PRO A CA 1
ATOM 823 C C . PRO A 1 103 ? 26.312 -1.550 -22.127 1.00 52.59 103 PRO A C 1
ATOM 825 O O . PRO A 1 103 ? 26.369 -2.594 -22.759 1.00 52.59 103 PRO A O 1
ATOM 828 N N . GLU A 1 104 ? 26.409 -0.367 -22.735 1.00 52.00 104 GLU A N 1
ATOM 829 C CA . GLU A 1 104 ? 26.749 -0.245 -24.157 1.00 52.00 104 GLU A CA 1
ATOM 830 C C . GLU A 1 104 ? 27.430 1.098 -24.457 1.00 52.00 104 GLU A C 1
ATOM 832 O O . GLU A 1 104 ? 26.866 2.029 -25.019 1.00 52.00 104 GLU A O 1
ATOM 837 N N . THR A 1 105 ? 28.689 1.207 -24.031 1.00 46.12 105 THR A N 1
ATOM 838 C CA . THR A 1 105 ? 29.778 1.831 -24.806 1.00 46.12 105 THR A CA 1
ATOM 839 C C . THR A 1 105 ? 31.089 1.204 -24.325 1.00 46.12 105 THR A C 1
ATOM 841 O O . THR A 1 105 ? 31.903 1.814 -23.639 1.00 46.12 105 THR A O 1
ATOM 844 N N . GLN A 1 106 ? 31.262 -0.078 -24.636 1.00 47.69 106 GLN A N 1
ATOM 845 C CA . GLN A 1 106 ? 32.575 -0.716 -24.709 1.00 47.69 106 GLN A CA 1
ATOM 846 C C . GLN A 1 106 ? 32.676 -1.416 -26.068 1.00 47.69 106 GLN A C 1
ATOM 848 O O . GLN A 1 106 ? 32.913 -2.616 -26.154 1.00 47.69 106 GLN A O 1
ATOM 853 N N . GLU A 1 107 ? 32.474 -0.653 -27.147 1.00 49.06 107 GLU A N 1
ATOM 854 C CA . GLU A 1 107 ? 32.991 -1.054 -28.454 1.00 49.06 107 GLU A CA 1
ATOM 855 C C . GLU A 1 107 ? 34.517 -0.914 -28.425 1.00 49.06 107 GLU A C 1
ATOM 857 O O . GLU A 1 107 ? 35.091 0.169 -28.508 1.00 49.06 107 GLU A O 1
ATOM 862 N N . THR A 1 108 ? 35.159 -2.050 -28.168 1.00 50.22 108 THR A N 1
ATOM 863 C CA . THR A 1 108 ? 36.263 -2.596 -28.965 1.00 50.22 108 THR A CA 1
ATOM 864 C C . THR A 1 108 ? 37.002 -1.605 -29.874 1.00 50.22 108 THR A C 1
ATOM 866 O O . THR A 1 108 ? 36.693 -1.474 -31.054 1.00 50.22 108 THR A O 1
ATOM 869 N N . GLY A 1 109 ? 38.064 -1.001 -29.346 1.00 46.16 109 GLY A N 1
ATOM 870 C CA . GLY A 1 109 ? 39.206 -0.548 -30.140 1.00 46.16 109 GLY A CA 1
ATOM 871 C C . GLY A 1 109 ? 40.380 -1.504 -29.931 1.00 46.16 109 GLY A C 1
ATOM 872 O O . GLY A 1 109 ? 41.244 -1.237 -29.101 1.00 46.16 109 GLY A O 1
ATOM 873 N N . VAL A 1 110 ? 40.379 -2.640 -30.630 1.00 59.88 110 VAL A N 1
ATOM 874 C CA . VAL A 1 110 ? 41.599 -3.419 -30.908 1.00 59.88 110 VAL A CA 1
ATOM 875 C C . VAL A 1 110 ? 41.984 -3.137 -32.362 1.00 59.88 110 VAL A C 1
ATOM 877 O O . VAL A 1 110 ? 41.082 -3.016 -33.184 1.00 59.88 110 VAL A O 1
ATOM 880 N N . GLU A 1 111 ? 43.299 -3.102 -32.623 1.00 47.03 111 GLU A N 1
ATOM 881 C CA . GLU A 1 111 ? 44.040 -2.854 -33.885 1.00 47.03 111 GLU A CA 1
ATOM 882 C C . GLU A 1 111 ? 44.408 -1.386 -34.165 1.00 47.03 111 GLU A C 1
ATOM 884 O O . GLU A 1 111 ? 43.529 -0.536 -34.234 1.00 47.03 111 GLU A O 1
ATOM 889 N N . LEU A 1 112 ? 45.673 -0.987 -34.372 1.00 42.22 112 LEU A N 1
ATOM 890 C CA . LEU A 1 112 ? 47.008 -1.622 -34.376 1.00 42.22 112 LEU A CA 1
ATOM 891 C C . LEU A 1 112 ? 48.039 -0.556 -33.964 1.00 42.22 112 LEU A C 1
ATOM 893 O O . LEU A 1 112 ? 47.838 0.621 -34.345 1.00 42.22 112 LEU A O 1
#